Protein AF-A0A920BMS0-F1 (afdb_monomer_lite)

pLDDT: mean 87.19, std 15.34, range [39.75, 98.5]

Foldseek 3Di:
DVLVVVCVVVQFKFDAPAPAAFDDPLLQVQLQVVCCVQPNPLFFDPDGQGDGDDDPDPRNVGYDIATGDSHHDALVNCPVPDDPVSSVVNNVRHVVSNNNRTDDWDKDKDKDKDWDWDDDDDTDIDIDMDIDMDTPDPPDDDCVVRD

Secondary structure (DSSP, 8-state):
-HHHHHHHHTTSBS-S-----PPPHHHHHHHHHHHHHHH-GGGS-SS----------GGGGSPPS-B-SSSPPPTTTTTTTS-HHHHHHHHHHHHHHHHTTSPPPEEEEEEEEEEEE--SSS--EEEEEEEEEEEE--SS--GGGT-

Structure (mmCIF, N/CA/C/O backbone):
data_AF-A0A920BMS0-F1
#
_entry.id   AF-A0A920BMS0-F1
#
loop_
_atom_site.group_PDB
_atom_site.id
_atom_site.type_symbol
_atom_site.label_atom_id
_atom_site.label_alt_id
_atom_site.label_comp_id
_atom_site.label_asym_id
_atom_site.label_entity_id
_atom_site.label_seq_id
_atom_site.pdbx_PDB_ins_code
_atom_site.Cartn_x
_atom_site.Cartn_y
_atom_site.Cartn_z
_atom_site.occupancy
_atom_site.B_iso_or_equiv
_atom_site.auth_seq_id
_atom_site.auth_comp_id
_atom_site.auth_asym_id
_atom_site.auth_atom_id
_atom_site.pdbx_PDB_model_num
ATOM 1 N N . MET A 1 1 ? 6.672 11.923 10.758 1.00 85.81 1 MET A N 1
ATOM 2 C CA . MET A 1 1 ? 5.993 11.119 11.803 1.00 85.81 1 MET A CA 1
ATOM 3 C C . MET A 1 1 ? 4.815 11.823 12.478 1.00 85.81 1 MET A C 1
ATOM 5 O O . MET A 1 1 ? 3.828 11.149 12.723 1.00 85.81 1 MET A O 1
ATOM 9 N N . ALA A 1 2 ? 4.844 13.141 12.736 1.00 94.31 2 ALA A N 1
ATOM 10 C CA . ALA A 1 2 ? 3.716 13.846 13.377 1.00 94.31 2 ALA A CA 1
ATOM 11 C C . ALA A 1 2 ? 2.363 13.686 12.645 1.00 94.31 2 ALA A C 1
ATOM 13 O O . ALA A 1 2 ? 1.336 13.501 13.288 1.00 94.31 2 ALA A O 1
ATOM 14 N N . ILE A 1 3 ? 2.368 13.677 11.307 1.00 97.06 3 ILE A N 1
ATOM 15 C CA . ILE A 1 3 ? 1.152 13.486 10.497 1.00 97.06 3 ILE A CA 1
ATOM 16 C C . ILE A 1 3 ? 0.533 12.102 10.743 1.00 97.06 3 ILE A C 1
ATOM 18 O O . ILE A 1 3 ? -0.643 12.008 11.077 1.00 97.06 3 ILE A O 1
ATOM 22 N N . ALA A 1 4 ? 1.334 11.036 10.648 1.00 96.12 4 ALA A N 1
ATOM 23 C CA . ALA A 1 4 ? 0.881 9.665 10.897 1.00 96.12 4 ALA A CA 1
ATOM 24 C C . ALA A 1 4 ? 0.419 9.458 12.350 1.00 96.12 4 ALA A C 1
ATOM 26 O O . ALA A 1 4 ? -0.566 8.767 12.588 1.00 96.12 4 ALA A O 1
ATOM 27 N N . GLN A 1 5 ? 1.076 10.109 13.317 1.00 96.88 5 GLN A N 1
ATOM 28 C CA . GLN A 1 5 ? 0.614 10.136 14.706 1.00 96.88 5 GLN A CA 1
ATOM 29 C C . GLN A 1 5 ? -0.799 10.728 14.809 1.00 96.88 5 GLN A C 1
ATOM 31 O O . GLN A 1 5 ? -1.654 10.125 15.451 1.00 96.88 5 GLN A O 1
ATOM 36 N N . GLY A 1 6 ? -1.053 11.867 14.155 1.00 97.44 6 GLY A N 1
ATOM 37 C CA . GLY A 1 6 ? -2.378 12.486 14.121 1.00 97.44 6 GLY A CA 1
ATOM 38 C C . GLY A 1 6 ? -3.419 11.617 13.412 1.00 97.44 6 GLY A C 1
ATOM 39 O O . GLY A 1 6 ? -4.537 11.496 13.900 1.00 97.44 6 GLY A O 1
ATOM 40 N N . LEU A 1 7 ? -3.059 10.965 12.303 1.00 98.12 7 LEU A N 1
ATOM 41 C CA . LEU A 1 7 ? -3.962 10.041 11.610 1.00 98.12 7 LEU A CA 1
ATOM 42 C C . LEU A 1 7 ? -4.342 8.840 12.490 1.00 98.12 7 LEU A C 1
ATOM 44 O O . LEU A 1 7 ? -5.508 8.463 12.542 1.00 98.12 7 LEU A O 1
ATOM 48 N N . TYR A 1 8 ? -3.374 8.274 13.213 1.00 97.31 8 TYR A N 1
ATOM 49 C CA . TYR A 1 8 ? -3.602 7.166 14.141 1.00 97.31 8 TYR A CA 1
ATOM 50 C C . TYR A 1 8 ? -4.482 7.576 15.330 1.00 97.31 8 TYR A C 1
ATOM 52 O O . TYR A 1 8 ? -5.453 6.897 15.644 1.00 97.31 8 TYR A O 1
ATOM 60 N N . GLN A 1 9 ? -4.180 8.707 15.977 1.00 97.19 9 GLN A N 1
ATOM 61 C CA . GLN A 1 9 ? -4.930 9.180 17.149 1.00 97.19 9 GLN A CA 1
ATOM 62 C C . GLN A 1 9 ? -6.395 9.498 16.844 1.00 97.19 9 GLN A C 1
ATOM 64 O O . GLN A 1 9 ? -7.238 9.353 17.723 1.00 97.19 9 GLN A O 1
ATOM 69 N N . ASN A 1 10 ? -6.690 9.909 15.611 1.00 97.19 10 ASN A N 1
ATOM 70 C CA . ASN A 1 10 ? -8.052 10.164 15.149 1.00 97.19 10 ASN A CA 1
ATOM 71 C C . ASN A 1 10 ? -8.709 8.930 14.502 1.00 97.19 10 ASN A C 1
ATOM 73 O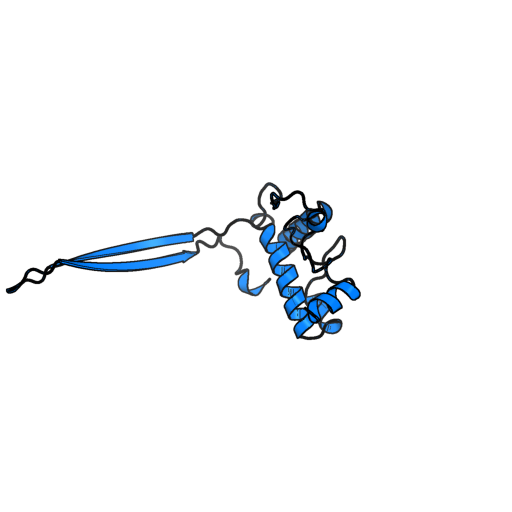 O . ASN A 1 10 ? -9.809 9.035 13.972 1.00 97.19 10 ASN A O 1
ATOM 77 N N . GLY A 1 11 ? -8.054 7.763 14.538 1.00 97.06 11 GLY A N 1
ATOM 78 C CA . GLY A 1 11 ? -8.640 6.502 14.088 1.00 97.06 11 GLY A CA 1
ATOM 79 C C . GLY A 1 11 ? -8.728 6.333 12.572 1.00 97.06 11 GLY A C 1
ATOM 80 O O . GLY A 1 11 ? -9.549 5.552 12.109 1.00 97.06 11 GLY A O 1
ATOM 81 N N . TYR A 1 12 ? -7.904 7.033 11.786 1.00 98.25 12 TYR A N 1
ATOM 82 C CA . TYR A 1 12 ? -7.898 6.886 10.325 1.00 98.25 12 TYR A CA 1
ATOM 83 C C . TYR A 1 12 ? -6.995 5.755 9.841 1.00 98.25 12 TYR A C 1
ATOM 85 O O . TYR A 1 12 ? -7.296 5.118 8.835 1.00 98.25 12 TYR A O 1
ATOM 93 N N . ILE 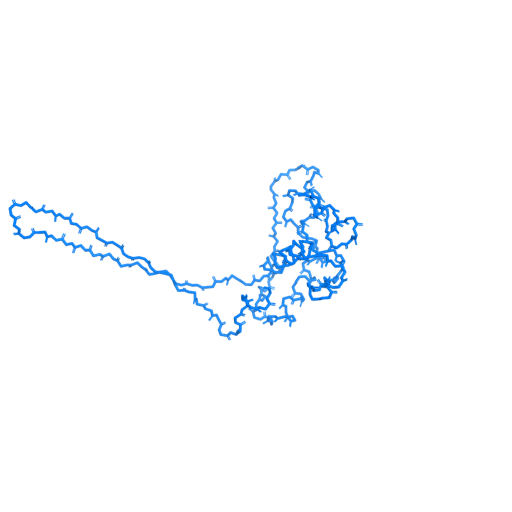A 1 13 ? -5.894 5.487 10.544 1.00 98.31 13 ILE A N 1
ATOM 94 C CA . ILE A 1 13 ? -4.935 4.432 10.195 1.00 98.31 13 ILE A CA 1
ATOM 95 C C . ILE A 1 13 ? -4.594 3.578 11.416 1.00 98.31 13 ILE A C 1
ATOM 97 O O . ILE A 1 13 ? -4.788 4.004 12.555 1.00 98.31 13 ILE A O 1
ATOM 101 N N . THR A 1 14 ? -4.051 2.388 11.178 1.00 96.75 14 THR A N 1
ATOM 102 C CA . THR A 1 14 ? -3.463 1.530 12.217 1.00 96.75 14 THR A CA 1
ATOM 103 C C . THR A 1 14 ? -2.182 2.138 12.810 1.00 96.75 14 THR A C 1
ATOM 105 O O . THR A 1 14 ? -1.698 3.197 12.395 1.00 96.75 14 THR A O 1
ATOM 108 N N . TYR A 1 15 ? -1.633 1.497 13.845 1.00 94.69 15 TYR A N 1
ATOM 109 C CA . TYR A 1 15 ? -0.451 1.996 14.543 1.00 94.69 15 TYR A CA 1
ATOM 110 C C . TYR A 1 15 ? 0.757 2.118 13.599 1.00 94.69 15 TYR A C 1
ATOM 112 O O . TYR A 1 15 ? 1.219 1.150 13.010 1.00 94.69 15 TYR A O 1
ATOM 120 N N . HIS A 1 16 ? 1.289 3.334 13.466 1.00 93.88 16 HIS A N 1
ATOM 121 C CA . HIS A 1 16 ? 2.289 3.679 12.449 1.00 93.88 16 HIS A CA 1
ATOM 122 C C . HIS A 1 16 ? 3.739 3.294 12.804 1.00 93.88 16 HIS A C 1
ATOM 124 O O . HIS A 1 16 ? 4.649 3.584 12.030 1.00 93.88 16 HIS A O 1
ATOM 130 N N . ARG A 1 17 ? 3.988 2.704 13.982 1.00 91.69 17 ARG A N 1
ATOM 131 C CA . ARG A 1 17 ? 5.320 2.222 14.392 1.00 91.69 17 ARG A CA 1
ATOM 132 C C . ARG A 1 17 ? 5.310 0.700 14.428 1.00 91.69 17 ARG A C 1
ATOM 134 O O . ARG A 1 17 ? 5.224 0.099 15.492 1.00 91.69 17 ARG A O 1
ATOM 141 N N . THR A 1 18 ? 5.346 0.121 13.239 1.00 88.38 18 THR A N 1
ATOM 142 C CA . THR A 1 18 ? 5.302 -1.318 12.988 1.00 88.38 18 THR A CA 1
ATOM 143 C C . THR A 1 18 ? 6.353 -1.658 11.936 1.00 88.38 18 THR A C 1
ATOM 145 O O . THR A 1 18 ? 6.602 -0.865 11.024 1.00 88.38 18 THR A O 1
ATOM 148 N N . ASP A 1 19 ? 6.991 -2.807 12.090 1.00 87.69 19 ASP A N 1
ATOM 149 C CA . ASP A 1 19 ? 7.889 -3.445 11.126 1.00 87.69 19 ASP A CA 1
ATOM 150 C C . ASP A 1 19 ? 7.194 -4.569 10.338 1.00 87.69 19 ASP A C 1
ATOM 152 O O . ASP A 1 19 ? 7.732 -5.054 9.341 1.00 87.69 19 ASP A O 1
ATOM 156 N N . SER A 1 20 ? 5.974 -4.933 10.735 1.00 88.56 20 SER A N 1
ATOM 157 C CA . SER A 1 20 ? 5.191 -5.983 10.099 1.00 88.56 20 SER A CA 1
ATOM 158 C C . SER A 1 20 ? 4.543 -5.509 8.792 1.00 88.56 20 SER A C 1
ATOM 160 O O . SER A 1 20 ? 3.853 -4.484 8.767 1.00 88.56 20 SER A O 1
ATOM 162 N N . PRO A 1 21 ? 4.697 -6.266 7.692 1.00 90.56 21 PRO A N 1
ATOM 163 C CA . PRO A 1 21 ? 3.949 -6.059 6.457 1.00 90.56 21 PRO A CA 1
ATOM 164 C C . PRO A 1 21 ? 2.606 -6.810 6.448 1.00 90.56 21 PRO A C 1
ATOM 166 O O . PRO A 1 21 ? 1.888 -6.750 5.450 1.00 90.56 21 PRO A O 1
ATOM 169 N N . GLY A 1 22 ? 2.281 -7.546 7.516 1.00 91.81 22 GLY A N 1
ATOM 170 C CA . GLY A 1 22 ? 1.110 -8.413 7.578 1.00 91.81 22 GLY A CA 1
ATOM 171 C C . GLY A 1 22 ? -0.196 -7.633 7.692 1.00 91.81 22 GLY A C 1
ATOM 172 O O . GLY A 1 22 ? -0.301 -6.688 8.470 1.00 91.81 22 GLY A O 1
ATOM 173 N N . LEU A 1 23 ? -1.210 -8.055 6.940 1.00 93.75 23 LEU A N 1
ATOM 174 C CA . LEU A 1 23 ? -2.589 -7.590 7.083 1.00 93.75 23 LEU A CA 1
ATOM 175 C C . LEU A 1 23 ? -3.415 -8.656 7.801 1.00 93.75 23 LEU A C 1
ATOM 177 O O . LEU A 1 23 ? -3.223 -9.850 7.575 1.00 93.75 23 LEU A O 1
ATOM 181 N N . SER A 1 24 ? -4.350 -8.220 8.640 1.00 92.81 24 SER A N 1
ATOM 182 C CA . SER A 1 24 ? -5.382 -9.091 9.204 1.00 92.81 24 SER A CA 1
ATOM 183 C C . SER A 1 24 ? -6.331 -9.593 8.112 1.00 92.81 24 SER A C 1
ATOM 185 O O . SER A 1 24 ? -6.509 -8.934 7.086 1.00 92.81 24 SER A O 1
ATOM 187 N N . ASP A 1 25 ? -7.013 -10.714 8.350 1.00 93.31 25 ASP A N 1
ATOM 188 C CA . ASP A 1 25 ? -8.011 -11.249 7.409 1.00 93.31 25 ASP A CA 1
ATOM 189 C C . ASP A 1 25 ? -9.111 -10.227 7.091 1.00 93.31 25 ASP A C 1
ATOM 191 O O . ASP A 1 25 ? -9.545 -10.084 5.948 1.00 93.31 25 ASP A O 1
ATOM 195 N N . GLN A 1 26 ? -9.519 -9.451 8.097 1.00 94.31 26 GLN A N 1
ATOM 196 C CA . GLN A 1 26 ? -10.468 -8.354 7.938 1.00 94.31 26 GLN A CA 1
ATOM 197 C C . GLN A 1 26 ? -9.951 -7.300 6.951 1.00 94.31 26 GLN A C 1
ATOM 199 O O . GLN A 1 26 ? -10.676 -6.886 6.049 1.00 94.31 26 GLN A O 1
ATOM 204 N N . ALA A 1 27 ? -8.693 -6.885 7.096 1.00 95.69 27 ALA A N 1
ATOM 205 C CA . ALA A 1 27 ? -8.082 -5.901 6.216 1.00 95.69 27 ALA A CA 1
ATOM 206 C C . ALA A 1 27 ? -7.847 -6.425 4.799 1.00 95.69 27 ALA A C 1
ATOM 208 O O . ALA A 1 27 ? -8.022 -5.675 3.840 1.00 95.69 27 ALA A O 1
ATOM 209 N N . LEU A 1 28 ? -7.481 -7.704 4.659 1.00 96.19 28 LEU A N 1
ATOM 210 C CA . LEU A 1 28 ? -7.364 -8.367 3.361 1.00 96.19 28 LEU A CA 1
ATOM 211 C C . LEU A 1 28 ? -8.703 -8.338 2.621 1.00 96.19 28 LEU A C 1
ATOM 213 O O . LEU A 1 28 ? -8.751 -7.958 1.452 1.00 96.19 28 LEU A O 1
ATOM 217 N N . ASN A 1 29 ? -9.792 -8.680 3.308 1.00 96.12 29 ASN A N 1
ATOM 218 C CA . ASN A 1 29 ? -11.130 -8.663 2.724 1.00 96.12 29 ASN A CA 1
ATOM 219 C C . ASN A 1 29 ? -11.583 -7.244 2.362 1.00 96.12 29 ASN A C 1
ATOM 221 O O . ASN A 1 29 ? -12.105 -7.043 1.268 1.00 96.12 29 ASN A O 1
ATOM 225 N N . ALA A 1 30 ? -11.338 -6.261 3.235 1.00 96.88 30 ALA A N 1
ATOM 226 C CA . ALA A 1 30 ? -11.665 -4.860 2.973 1.00 96.88 30 ALA A CA 1
ATOM 227 C C . ALA A 1 30 ? -10.919 -4.322 1.741 1.00 96.88 30 ALA A C 1
ATOM 229 O O . ALA A 1 30 ? -11.543 -3.801 0.820 1.00 96.88 30 ALA A O 1
ATOM 230 N N . ALA A 1 31 ? -9.601 -4.541 1.675 1.00 96.75 31 ALA A N 1
ATOM 231 C CA . ALA A 1 31 ? -8.776 -4.125 0.544 1.00 96.75 31 ALA A CA 1
ATOM 232 C C . ALA A 1 31 ? -9.236 -4.773 -0.768 1.00 96.75 31 ALA A C 1
ATOM 234 O O . ALA A 1 31 ? -9.365 -4.090 -1.780 1.00 96.75 31 ALA A O 1
ATOM 235 N N . ARG A 1 32 ? -9.504 -6.086 -0.757 1.00 96.56 32 ARG A N 1
ATOM 236 C CA . ARG A 1 32 ? -9.946 -6.807 -1.958 1.00 96.56 32 ARG A CA 1
ATOM 237 C C . ARG A 1 32 ? -11.308 -6.328 -2.443 1.00 96.56 32 ARG A C 1
ATOM 239 O O . ARG A 1 32 ? -11.460 -6.095 -3.636 1.00 96.56 32 ARG A O 1
ATOM 246 N N . LYS A 1 33 ? -12.263 -6.145 -1.529 1.00 95.88 33 LYS A N 1
ATOM 247 C CA . LYS A 1 33 ? -13.592 -5.618 -1.854 1.00 95.88 33 LYS A CA 1
ATOM 248 C C . LYS A 1 33 ? -13.489 -4.249 -2.528 1.00 95.88 33 LYS A C 1
ATOM 250 O O . LYS A 1 33 ? -14.116 -4.020 -3.553 1.00 95.88 33 LYS A O 1
ATOM 255 N N . GLU A 1 34 ? -12.659 -3.364 -1.994 1.00 95.38 34 GLU A N 1
ATOM 256 C CA . GLU A 1 34 ? -12.516 -2.015 -2.540 1.00 95.38 34 GLU A CA 1
ATOM 257 C C . GLU A 1 34 ? -11.791 -1.999 -3.894 1.00 95.38 34 GLU A C 1
ATOM 259 O O . GLU A 1 34 ? -12.171 -1.250 -4.794 1.00 95.38 34 GLU A O 1
ATOM 264 N N . VAL A 1 35 ? -10.804 -2.882 -4.096 1.00 94.31 35 VAL A N 1
ATOM 265 C CA . VAL A 1 35 ? -10.206 -3.111 -5.423 1.00 94.31 35 VAL A CA 1
ATOM 266 C C . VAL A 1 35 ? -11.261 -3.603 -6.416 1.00 94.31 35 VAL A C 1
ATOM 268 O O . VAL A 1 35 ? -11.322 -3.082 -7.528 1.00 94.31 35 VAL A O 1
ATOM 271 N N . GLU A 1 36 ? -12.105 -4.562 -6.033 1.00 94.19 36 GLU A N 1
ATOM 272 C CA . GLU A 1 36 ? -13.177 -5.075 -6.893 1.00 94.19 36 GLU A CA 1
ATOM 273 C C . GLU A 1 36 ? -14.168 -3.972 -7.286 1.00 94.19 36 GLU A C 1
ATOM 275 O O . GLU A 1 36 ? -14.508 -3.841 -8.460 1.00 94.19 36 GLU A O 1
ATOM 280 N N . GLU A 1 37 ? -14.582 -3.138 -6.330 1.00 92.06 37 GLU A N 1
ATOM 281 C CA . GLU A 1 37 ? -15.527 -2.039 -6.556 1.00 92.06 37 GLU A CA 1
ATOM 282 C C . GLU A 1 37 ? -14.948 -0.932 -7.456 1.00 92.06 37 GLU A C 1
ATOM 284 O O . GLU A 1 37 ? -15.651 -0.396 -8.318 1.00 92.06 37 GLU A O 1
ATOM 289 N N . LEU A 1 38 ? -13.666 -0.589 -7.291 1.00 89.81 38 LEU A N 1
ATOM 290 C CA . LEU A 1 38 ? -13.024 0.509 -8.026 1.00 89.81 38 LEU A CA 1
ATOM 291 C C . LEU A 1 38 ? -12.456 0.092 -9.387 1.00 89.81 38 LEU A C 1
ATOM 293 O O . LEU A 1 38 ? -12.487 0.875 -10.347 1.00 89.81 38 LEU A O 1
ATOM 297 N N . CYS A 1 39 ? -11.900 -1.118 -9.454 1.00 86.44 39 CYS A N 1
ATOM 298 C CA . CYS A 1 39 ? -11.088 -1.601 -10.570 1.00 86.44 39 CYS A CA 1
ATOM 299 C C . CYS A 1 39 ? -11.773 -2.745 -11.326 1.00 86.44 39 CYS A C 1
ATOM 301 O O . CYS A 1 39 ? -11.603 -2.853 -12.538 1.00 86.44 39 CYS A O 1
ATOM 303 N N . GLY A 1 40 ? -12.579 -3.557 -10.640 1.00 89.94 40 GLY A N 1
ATOM 304 C CA . GLY A 1 40 ? -13.179 -4.782 -11.168 1.00 89.94 40 GLY A CA 1
ATOM 305 C C . GLY A 1 40 ? -12.431 -6.045 -10.735 1.00 89.94 40 GLY A C 1
ATOM 306 O O . GLY A 1 40 ? -11.263 -5.999 -10.344 1.00 89.94 40 GLY A O 1
ATOM 307 N N . ALA A 1 41 ? -13.112 -7.189 -10.826 1.00 90.44 41 ALA A N 1
ATOM 308 C CA . ALA A 1 41 ? -12.599 -8.483 -10.369 1.00 90.44 41 ALA A CA 1
ATOM 309 C C . ALA A 1 41 ? -11.329 -8.950 -11.110 1.00 90.44 41 ALA A C 1
ATOM 311 O O . ALA A 1 41 ? -10.512 -9.646 -10.516 1.00 90.44 41 ALA A O 1
ATOM 312 N N . ASP A 1 42 ? -11.112 -8.515 -12.356 1.00 88.69 42 ASP A N 1
ATOM 313 C CA . ASP A 1 42 ? -9.916 -8.859 -13.148 1.00 88.69 42 ASP A CA 1
ATOM 314 C C . ASP A 1 42 ? -8.611 -8.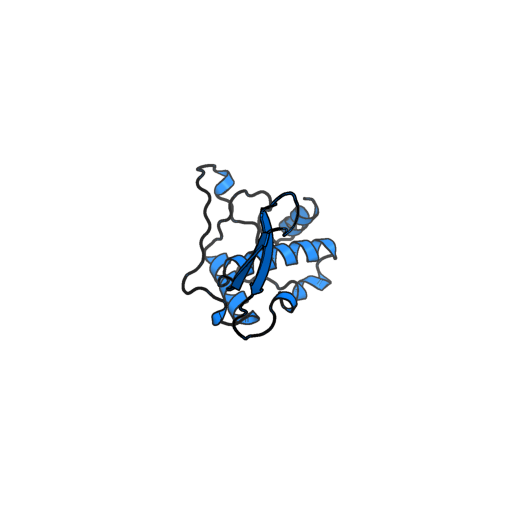302 -12.543 1.00 88.69 42 ASP A C 1
ATOM 316 O O . ASP A 1 42 ? -7.515 -8.784 -12.835 1.00 88.69 42 ASP A O 1
ATOM 320 N N . TYR A 1 43 ? -8.718 -7.303 -11.660 1.00 88.75 43 TYR A N 1
ATOM 321 C CA . TYR A 1 43 ? -7.581 -6.733 -10.936 1.00 88.75 43 TYR A CA 1
ATOM 322 C C . TYR A 1 43 ? -7.285 -7.441 -9.618 1.00 88.75 43 TYR A C 1
ATOM 324 O O . TYR A 1 43 ? -6.371 -7.028 -8.904 1.00 88.75 43 TYR A O 1
ATOM 332 N N . LEU A 1 44 ? -8.019 -8.504 -9.286 1.00 92.75 44 LEU A N 1
ATOM 333 C CA . LEU A 1 44 ? -7.773 -9.312 -8.103 1.00 92.75 44 LEU A CA 1
ATOM 334 C C . LEU A 1 44 ? -7.078 -10.629 -8.462 1.00 92.75 44 LEU A C 1
ATOM 336 O O . LEU A 1 44 ? -7.521 -11.347 -9.353 1.00 92.75 44 LEU A O 1
ATOM 340 N N . PRO A 1 45 ? -6.020 -11.014 -7.731 1.00 92.50 45 PRO A N 1
ATOM 341 C CA . PRO A 1 45 ? -5.509 -12.368 -7.797 1.00 92.50 45 PRO A CA 1
ATOM 342 C C . PRO A 1 45 ? -6.532 -13.338 -7.189 1.00 92.50 45 PRO A C 1
ATOM 344 O O . PRO A 1 45 ? -7.227 -12.997 -6.220 1.00 92.50 45 PRO A O 1
ATOM 347 N N . ASP A 1 46 ? -6.552 -14.572 -7.700 1.00 91.69 46 ASP A N 1
ATOM 348 C CA . ASP A 1 46 ? -7.459 -15.645 -7.259 1.00 91.69 46 ASP A CA 1
ATOM 349 C C . ASP A 1 46 ? -7.436 -15.867 -5.741 1.00 91.69 46 ASP A C 1
ATOM 351 O O . ASP A 1 46 ? -8.455 -16.170 -5.123 1.00 91.69 46 ASP A O 1
ATOM 355 N N . LYS A 1 47 ? -6.259 -15.714 -5.124 1.00 93.94 47 LYS A N 1
ATOM 356 C CA . LYS A 1 47 ? -6.052 -15.851 -3.679 1.00 93.94 47 LYS A CA 1
ATOM 357 C C . LYS A 1 47 ? -5.530 -14.541 -3.082 1.00 93.94 47 LYS A C 1
ATOM 359 O O . LYS A 1 47 ? -4.754 -13.855 -3.753 1.00 93.94 47 LYS A O 1
ATOM 364 N N . PRO A 1 48 ? -5.900 -14.201 -1.831 1.00 94.94 48 PRO A N 1
ATOM 365 C CA . PRO A 1 48 ? -5.318 -13.066 -1.120 1.00 94.94 48 PRO A CA 1
ATOM 366 C C . PRO A 1 48 ? -3.789 -13.142 -1.077 1.00 94.94 48 PRO A C 1
ATOM 368 O O . PRO A 1 48 ? -3.217 -14.222 -0.907 1.00 94.94 48 PRO A O 1
ATOM 371 N N . ARG A 1 49 ? -3.127 -11.991 -1.220 1.00 93.44 49 ARG A N 1
ATOM 372 C CA . ARG A 1 49 ? -1.669 -11.895 -1.107 1.00 93.44 49 ARG A CA 1
ATOM 373 C C . ARG A 1 49 ? -1.303 -11.675 0.354 1.00 93.44 49 ARG A C 1
ATOM 375 O O . ARG A 1 49 ? -1.682 -10.664 0.942 1.00 93.44 49 ARG A O 1
ATOM 382 N N . THR A 1 50 ? -0.542 -12.601 0.925 1.00 91.81 50 THR A N 1
ATOM 383 C CA . THR A 1 50 ? -0.048 -12.503 2.303 1.00 91.81 50 THR A CA 1
ATOM 384 C C . THR A 1 50 ? 1.436 -12.159 2.299 1.00 91.81 50 THR A C 1
ATOM 386 O O . THR A 1 50 ? 2.234 -12.811 1.627 1.00 91.81 50 THR A O 1
ATOM 389 N N . TYR A 1 51 ? 1.805 -11.152 3.085 1.00 91.19 51 TYR A N 1
ATOM 390 C CA . TYR A 1 51 ? 3.184 -10.723 3.280 1.00 91.19 51 TYR A CA 1
ATOM 391 C C . TYR A 1 51 ? 3.560 -10.935 4.743 1.00 91.19 51 TYR A C 1
ATOM 393 O O . TYR A 1 51 ? 2.838 -10.497 5.633 1.00 91.19 51 TYR A O 1
ATOM 401 N N . VAL A 1 52 ? 4.678 -11.616 4.989 1.00 82.69 52 VAL A N 1
ATOM 402 C CA . VAL A 1 52 ? 5.179 -11.906 6.339 1.00 82.69 52 VAL A CA 1
ATOM 403 C C . VAL A 1 52 ? 6.674 -11.624 6.419 1.00 82.69 52 VAL A C 1
ATOM 405 O O . VAL A 1 52 ? 7.424 -11.893 5.476 1.00 82.69 52 VAL A O 1
ATOM 408 N N . THR A 1 53 ? 7.105 -11.079 7.549 1.00 75.12 53 THR A N 1
ATOM 409 C CA . THR A 1 53 ? 8.510 -11.006 7.958 1.00 75.12 53 THR A CA 1
ATOM 410 C C . THR A 1 53 ? 8.910 -12.292 8.679 1.00 75.12 53 THR A C 1
ATOM 412 O O . THR A 1 53 ? 8.068 -13.066 9.127 1.00 75.12 53 THR A O 1
ATOM 415 N N . LYS A 1 54 ? 10.214 -12.589 8.698 1.00 65.06 54 LYS A N 1
ATOM 416 C CA . LYS A 1 54 ? 10.759 -13.838 9.256 1.00 65.06 54 LYS A CA 1
ATOM 417 C C . LYS A 1 54 ? 11.134 -13.746 10.744 1.00 65.06 54 LYS A C 1
ATOM 419 O O . LYS A 1 54 ? 11.675 -14.727 11.245 1.00 65.06 54 LYS A O 1
ATOM 424 N N . SER A 1 55 ? 10.970 -12.607 11.424 1.00 59.88 55 SER A N 1
ATOM 425 C CA . SER A 1 55 ? 11.531 -12.437 12.772 1.00 59.88 55 SER A CA 1
ATOM 426 C C . SER A 1 55 ? 10.502 -12.701 13.875 1.00 59.88 55 SER A C 1
ATOM 428 O O . SER A 1 55 ? 9.309 -12.490 13.724 1.00 59.88 55 SER A O 1
ATOM 430 N N . GLU A 1 56 ? 10.974 -13.216 15.008 1.00 55.75 56 GLU A N 1
ATOM 431 C CA . GLU A 1 56 ? 10.141 -13.610 16.153 1.00 55.75 56 GLU A CA 1
ATOM 432 C C . GLU A 1 56 ? 9.969 -12.470 17.180 1.00 55.75 56 GLU A C 1
ATOM 434 O O . GLU A 1 56 ? 9.675 -12.708 18.353 1.00 55.75 56 GLU A O 1
ATOM 439 N N . SER A 1 57 ? 10.205 -11.214 16.783 1.00 59.16 57 SER A N 1
ATOM 440 C CA . SER A 1 57 ? 10.070 -10.067 17.687 1.00 59.16 57 SER A CA 1
ATOM 441 C C . SER A 1 57 ? 8.602 -9.805 18.031 1.00 59.16 57 SER A C 1
ATOM 443 O O . SER A 1 57 ? 7.752 -9.719 17.152 1.00 59.16 57 SER A O 1
ATOM 445 N N . ALA A 1 58 ? 8.297 -9.572 19.312 1.00 54.12 58 ALA A N 1
ATOM 446 C CA . ALA A 1 58 ? 6.953 -9.197 19.767 1.00 54.12 58 ALA A CA 1
ATOM 447 C C . ALA A 1 58 ? 6.435 -7.872 19.159 1.00 54.12 58 ALA A C 1
ATOM 449 O O . ALA A 1 58 ? 5.238 -7.604 19.227 1.00 54.12 58 ALA A O 1
ATOM 450 N N . GLN A 1 59 ? 7.312 -7.052 18.562 1.00 55.69 59 GLN A N 1
ATOM 451 C CA . GLN A 1 59 ? 6.914 -5.860 17.800 1.00 55.69 59 GLN A CA 1
ATOM 452 C C . GLN A 1 59 ? 6.287 -6.213 16.436 1.00 55.69 59 GLN A C 1
ATOM 454 O O . GLN A 1 59 ? 5.431 -5.464 15.969 1.00 55.69 59 GLN A O 1
ATOM 459 N N . GLU A 1 60 ? 6.588 -7.394 15.876 1.00 58.44 60 GLU A N 1
ATOM 460 C CA . GLU A 1 60 ? 5.986 -7.898 14.629 1.00 58.44 60 GLU A CA 1
ATOM 461 C C . GLU A 1 60 ? 4.544 -8.399 14.809 1.00 58.44 60 GLU A C 1
ATOM 463 O O . GLU A 1 60 ? 3.846 -8.655 13.830 1.00 58.44 60 GLU A O 1
ATOM 468 N N . ALA A 1 61 ? 4.051 -8.507 16.050 1.00 58.88 61 ALA A N 1
ATOM 469 C CA . ALA A 1 61 ? 2.654 -8.857 16.325 1.00 58.88 61 ALA A CA 1
ATOM 470 C C . ALA A 1 61 ? 1.667 -7.729 15.960 1.00 58.88 61 ALA A C 1
ATOM 472 O O . ALA A 1 61 ? 0.454 -7.876 16.129 1.00 58.88 61 ALA A O 1
ATOM 473 N N . HIS A 1 62 ? 2.172 -6.586 15.495 1.00 72.62 62 HIS A N 1
ATOM 474 C CA . HIS A 1 62 ? 1.358 -5.498 14.985 1.00 72.62 62 HIS A CA 1
ATOM 475 C C . HIS A 1 62 ? 1.019 -5.706 13.509 1.00 72.62 62 HIS A C 1
ATOM 477 O O . HIS A 1 62 ? 1.750 -6.328 12.748 1.00 72.62 62 HIS A O 1
ATOM 483 N N . GLU A 1 63 ? -0.129 -5.187 13.098 1.00 87.69 63 GLU A N 1
ATOM 484 C CA . GLU A 1 63 ? -0.529 -5.169 11.697 1.00 87.69 63 GLU A CA 1
ATOM 485 C C . GLU A 1 63 ? 0.240 -4.082 10.929 1.00 87.69 63 GLU A C 1
ATOM 487 O O . GLU A 1 63 ? 0.728 -3.117 11.525 1.00 87.69 63 GLU A O 1
ATOM 492 N N . ALA A 1 64 ? 0.325 -4.213 9.607 1.00 95.00 64 ALA A N 1
ATOM 493 C CA . ALA A 1 64 ? 0.844 -3.183 8.721 1.00 95.00 64 ALA A CA 1
ATOM 494 C C . ALA A 1 64 ? 0.104 -1.846 8.880 1.00 95.00 64 ALA A C 1
ATOM 496 O O . ALA A 1 64 ? -1.052 -1.777 9.313 1.00 95.00 64 ALA A O 1
ATOM 497 N N . ILE A 1 65 ? 0.769 -0.763 8.464 1.00 96.75 65 ILE A N 1
ATOM 498 C CA . ILE A 1 65 ? 0.153 0.564 8.370 1.00 96.75 65 ILE A CA 1
ATOM 499 C C . ILE A 1 65 ? -0.849 0.557 7.214 1.00 96.75 65 ILE A C 1
ATOM 501 O O . ILE A 1 65 ? -0.458 0.476 6.050 1.00 96.75 65 ILE A O 1
ATOM 505 N N . ARG A 1 66 ? -2.133 0.670 7.543 1.00 97.69 66 ARG A N 1
ATOM 506 C CA . ARG A 1 66 ? -3.263 0.638 6.607 1.00 97.69 66 ARG A CA 1
ATOM 507 C C . ARG A 1 66 ? -4.410 1.520 7.116 1.00 97.69 66 ARG A C 1
ATOM 509 O O . ARG A 1 66 ? -4.366 1.930 8.281 1.00 97.69 66 ARG A O 1
ATOM 516 N N . PRO A 1 67 ? -5.444 1.810 6.307 1.00 98.31 67 PRO A N 1
ATOM 517 C CA . PRO A 1 67 ? -6.648 2.453 6.816 1.00 98.31 67 PRO A CA 1
ATOM 518 C C . PRO A 1 67 ? -7.285 1.622 7.937 1.00 98.31 67 PRO A C 1
ATOM 520 O O . PRO A 1 67 ? -7.283 0.390 7.893 1.00 98.31 67 PRO A O 1
ATOM 523 N N . ALA A 1 68 ? -7.799 2.285 8.966 1.00 96.69 68 ALA A N 1
ATOM 524 C CA . ALA A 1 68 ? -8.465 1.629 10.085 1.00 96.69 68 ALA A CA 1
ATOM 525 C C . ALA A 1 68 ? -9.906 1.215 9.731 1.00 96.69 68 ALA A C 1
ATOM 527 O O . ALA A 1 68 ? -10.484 1.700 8.762 1.00 96.69 68 ALA A O 1
ATOM 528 N N . GLY A 1 69 ? -10.491 0.336 10.552 1.00 93.69 69 GLY A N 1
ATOM 529 C CA . GLY A 1 69 ? -11.869 -0.143 10.394 1.00 93.69 69 GLY A CA 1
ATOM 530 C C . GLY A 1 69 ? -12.014 -1.432 9.575 1.00 93.69 69 GLY A C 1
ATOM 531 O O . GLY A 1 69 ? -11.031 -2.013 9.109 1.00 93.69 69 GLY A O 1
ATOM 532 N N . GLU A 1 70 ? -13.259 -1.910 9.476 1.00 92.38 70 GLU A N 1
ATOM 533 C CA . GLU A 1 70 ? -13.703 -3.043 8.635 1.00 92.38 70 GLU A CA 1
ATOM 534 C C . GLU A 1 70 ? -13.962 -2.640 7.183 1.00 92.38 70 GLU A C 1
ATOM 536 O O . GLU A 1 70 ? -13.871 -3.461 6.280 1.00 92.38 70 GLU A O 1
ATOM 541 N N . THR A 1 71 ? -14.301 -1.375 6.961 1.00 94.31 71 THR A N 1
ATOM 542 C CA . THR A 1 71 ? -14.459 -0.764 5.642 1.00 94.31 71 THR A CA 1
ATOM 543 C C . THR A 1 71 ? -13.553 0.450 5.618 1.00 94.31 71 THR A C 1
ATOM 545 O O . THR A 1 71 ? -13.575 1.239 6.568 1.00 94.31 71 THR A O 1
ATOM 548 N N . PHE A 1 72 ? -12.722 0.580 4.587 1.00 96.25 72 PHE A N 1
ATOM 549 C CA . PHE A 1 72 ? -11.875 1.755 4.480 1.00 96.25 72 PHE A CA 1
ATOM 550 C C . PHE A 1 72 ? -12.694 2.909 3.928 1.00 96.25 72 PHE A C 1
ATOM 552 O O . PHE A 1 72 ? -13.601 2.729 3.120 1.00 96.25 72 PHE A O 1
ATOM 559 N N . ARG A 1 73 ? -12.387 4.103 4.419 1.00 97.00 73 ARG A N 1
ATOM 560 C CA . ARG A 1 73 ? -12.954 5.318 3.859 1.00 97.00 73 ARG A CA 1
ATOM 561 C C . ARG A 1 73 ? -12.089 5.734 2.680 1.00 97.00 73 ARG A C 1
ATOM 563 O O . ARG A 1 73 ? -10.864 5.690 2.751 1.00 97.00 73 ARG A O 1
ATOM 570 N N . THR A 1 74 ? -12.702 6.152 1.593 1.00 96.25 74 THR A N 1
ATOM 571 C CA . THR A 1 74 ? -11.950 6.653 0.448 1.00 96.25 74 THR A CA 1
ATOM 572 C C . THR A 1 74 ? -11.294 7.989 0.809 1.00 96.25 74 THR A C 1
ATOM 574 O O . THR A 1 74 ? -11.828 8.751 1.623 1.00 96.25 74 THR A O 1
ATOM 577 N N . PRO A 1 75 ? -10.165 8.356 0.179 1.00 96.38 75 PRO A N 1
ATOM 578 C CA . PRO A 1 75 ? -9.611 9.700 0.324 1.00 96.38 75 PRO A CA 1
ATOM 579 C C . PRO A 1 75 ? -10.627 10.803 -0.009 1.00 96.38 75 PRO A C 1
ATOM 581 O O . PRO A 1 75 ? -10.550 11.889 0.559 1.00 96.38 75 PRO A O 1
ATOM 584 N N . GLU A 1 76 ? -11.600 10.531 -0.889 1.00 95.81 76 GLU A N 1
ATOM 585 C CA . GLU A 1 76 ? -12.653 11.495 -1.225 1.00 95.81 76 GLU A CA 1
ATOM 586 C C . GLU A 1 76 ? -13.518 11.843 -0.006 1.00 95.81 76 GLU A C 1
ATOM 588 O O . GLU A 1 76 ? -13.732 13.008 0.327 1.00 95.81 76 GLU A O 1
ATOM 593 N N . GLU A 1 77 ? -13.964 10.813 0.714 1.00 96.56 77 GLU A N 1
ATOM 594 C CA . GLU A 1 77 ? -14.794 10.964 1.910 1.00 96.56 77 GLU A CA 1
ATOM 595 C C . GLU A 1 77 ? -14.075 11.770 3.000 1.00 96.56 77 GLU A C 1
ATOM 597 O O . GLU A 1 77 ? -14.721 12.409 3.828 1.00 96.56 77 GLU A O 1
ATOM 602 N N . LEU A 1 78 ? -12.735 11.795 2.978 1.00 97.12 78 LEU A N 1
ATOM 603 C CA . LEU A 1 78 ? -11.921 12.439 4.009 1.00 97.12 78 LEU A CA 1
ATOM 604 C C . LEU A 1 78 ? -11.517 13.868 3.667 1.00 97.12 78 LEU A C 1
ATOM 606 O O . LEU A 1 78 ? -10.927 14.537 4.520 1.00 97.12 78 LEU A O 1
ATOM 610 N N . ARG A 1 79 ? -11.812 14.360 2.455 1.00 95.88 79 ARG A N 1
ATOM 611 C CA . ARG A 1 79 ? -11.332 15.678 1.998 1.00 95.88 79 ARG A CA 1
ATOM 612 C C . ARG A 1 79 ? -11.757 16.831 2.902 1.00 95.88 79 ARG A C 1
ATOM 614 O O . ARG A 1 79 ? -11.038 17.821 2.984 1.00 95.88 79 ARG A O 1
ATOM 621 N N . ASN A 1 80 ? -12.894 16.698 3.583 1.00 96.75 80 ASN A N 1
ATOM 622 C CA . ASN A 1 80 ? -13.422 17.717 4.495 1.00 96.75 80 ASN A CA 1
ATOM 623 C C . ASN A 1 80 ? -12.997 17.513 5.960 1.00 96.75 80 ASN A C 1
ATOM 625 O O . ASN A 1 80 ? -13.200 18.404 6.781 1.00 96.75 80 ASN A O 1
ATOM 629 N N . GLU A 1 81 ? -12.423 16.357 6.298 1.00 97.12 81 GLU A N 1
ATOM 630 C CA . GLU A 1 81 ? -12.010 16.007 7.665 1.00 97.12 81 GLU A CA 1
ATOM 631 C C . GLU A 1 81 ? -10.498 16.150 7.877 1.00 97.12 81 GLU A C 1
ATOM 633 O O . GLU A 1 81 ? -10.039 16.414 8.989 1.00 97.12 81 GLU A O 1
ATOM 638 N N . LEU A 1 82 ? -9.715 15.965 6.812 1.00 97.50 82 LEU A N 1
ATOM 639 C CA . LEU A 1 82 ? -8.260 15.990 6.842 1.00 97.50 82 LEU A CA 1
ATOM 640 C C . LEU A 1 82 ? -7.713 17.248 6.182 1.00 97.50 82 LEU A C 1
ATOM 642 O O . LEU A 1 82 ? -8.188 17.695 5.140 1.00 97.50 82 LEU A O 1
ATOM 646 N N . ASN A 1 83 ? -6.631 17.785 6.744 1.00 96.94 83 ASN A N 1
ATOM 647 C CA . ASN A 1 83 ? -5.853 18.786 6.023 1.00 96.94 83 ASN A CA 1
ATOM 648 C C . ASN A 1 83 ? -5.096 18.150 4.841 1.00 96.94 83 ASN A C 1
ATOM 650 O O . ASN A 1 83 ? -4.958 16.930 4.751 1.00 96.94 83 ASN A O 1
ATOM 654 N N . LYS A 1 84 ? -4.558 18.988 3.949 1.00 97.31 84 LYS A N 1
ATOM 655 C CA . LYS A 1 84 ? -3.881 18.553 2.717 1.00 97.31 84 LYS A CA 1
ATOM 656 C C . LYS A 1 84 ? -2.781 17.506 2.949 1.00 97.31 84 LYS A C 1
ATOM 658 O O . LYS A 1 84 ? -2.706 16.534 2.204 1.00 97.31 84 LYS A O 1
ATOM 663 N N . ASP A 1 85 ? -1.949 17.686 3.971 1.00 97.75 85 ASP A N 1
ATOM 664 C CA . ASP A 1 85 ? -0.812 16.796 4.226 1.00 97.75 85 ASP A CA 1
ATOM 665 C C . ASP A 1 85 ? -1.260 15.472 4.858 1.00 97.75 85 ASP A C 1
ATOM 667 O O . ASP A 1 85 ? -0.759 14.404 4.507 1.00 97.75 85 ASP A O 1
ATOM 671 N N . GLN A 1 86 ? -2.238 15.524 5.768 1.00 98.12 86 GLN A N 1
ATOM 672 C CA . GLN A 1 86 ? -2.879 14.333 6.326 1.00 98.12 86 GLN A CA 1
ATOM 673 C C . GLN A 1 86 ? -3.573 13.517 5.244 1.00 98.12 86 GLN A C 1
ATOM 675 O O . GLN A 1 86 ? -3.411 12.299 5.211 1.00 98.12 86 GLN A O 1
ATOM 680 N N . LEU A 1 87 ? -4.301 14.190 4.354 1.00 98.38 87 LEU A N 1
ATOM 681 C CA . LEU A 1 87 ? -4.992 13.561 3.243 1.00 98.38 87 LEU A CA 1
ATOM 682 C C . LEU A 1 87 ? -4.000 12.885 2.295 1.00 98.38 87 LEU A C 1
ATOM 684 O O . LEU A 1 87 ? -4.196 11.725 1.964 1.00 98.38 87 LEU A O 1
ATOM 688 N N . ALA A 1 88 ? -2.904 13.555 1.929 1.00 97.94 88 ALA A N 1
ATOM 689 C CA . ALA A 1 88 ? -1.883 12.976 1.057 1.00 97.94 88 ALA A CA 1
ATOM 690 C C . ALA A 1 88 ? -1.217 11.731 1.672 1.00 97.94 88 ALA A C 1
ATOM 692 O O . ALA A 1 88 ? -0.975 10.741 0.981 1.00 97.94 88 ALA A O 1
ATOM 693 N N . VAL A 1 89 ? -0.932 11.751 2.981 1.00 98.19 89 VAL A N 1
ATOM 694 C CA . VAL A 1 89 ? -0.376 10.581 3.682 1.00 98.19 89 VAL A CA 1
ATOM 695 C C . VAL A 1 89 ? -1.408 9.458 3.789 1.00 98.19 89 VAL A C 1
ATOM 697 O O . VAL A 1 89 ? -1.059 8.299 3.570 1.00 98.19 89 VAL A O 1
ATOM 700 N N . TYR A 1 90 ? -2.665 9.782 4.095 1.00 98.50 90 TYR A N 1
ATOM 701 C CA . TYR A 1 90 ? -3.753 8.808 4.130 1.00 98.50 90 TYR A CA 1
ATOM 702 C C . TYR A 1 90 ? -3.958 8.145 2.767 1.00 98.50 90 TYR A C 1
ATOM 704 O O . TYR A 1 90 ? -3.967 6.923 2.672 1.00 98.50 90 TYR A O 1
ATOM 712 N N . GLU A 1 91 ? -4.050 8.951 1.712 1.00 97.88 91 GLU A N 1
ATOM 713 C CA . GLU A 1 91 ? -4.205 8.511 0.330 1.00 97.88 91 GLU A CA 1
ATOM 714 C C . GLU A 1 91 ? -3.053 7.588 -0.088 1.00 97.88 91 GLU A C 1
ATOM 716 O O . GLU A 1 91 ? -3.294 6.532 -0.666 1.00 97.88 91 GLU A O 1
ATOM 721 N N . LEU A 1 92 ? -1.808 7.913 0.270 1.00 98.00 92 LEU A N 1
ATOM 722 C CA . LEU A 1 92 ? -0.663 7.039 0.009 1.00 98.00 92 LEU A CA 1
ATOM 723 C C . LEU A 1 92 ? -0.787 5.680 0.718 1.00 98.00 92 LEU A C 1
ATOM 725 O O . LEU A 1 92 ? -0.521 4.642 0.110 1.00 98.00 92 LEU A O 1
ATOM 729 N N . ILE A 1 93 ? -1.181 5.679 1.995 1.00 98.25 93 ILE A N 1
ATOM 730 C CA . ILE A 1 93 ? -1.388 4.455 2.785 1.00 98.25 93 ILE A CA 1
ATOM 731 C C . ILE A 1 93 ? -2.525 3.618 2.183 1.00 98.25 93 ILE A C 1
ATOM 733 O O . ILE A 1 93 ? -2.380 2.404 2.022 1.00 98.25 93 ILE A O 1
ATOM 737 N N . TRP A 1 94 ? -3.629 4.262 1.806 1.00 98.25 94 TRP A N 1
ATOM 738 C CA . TRP A 1 94 ? -4.786 3.631 1.178 1.00 98.25 94 TRP A CA 1
ATOM 739 C C . TRP A 1 94 ? -4.413 3.002 -0.175 1.00 98.25 94 TRP A C 1
ATOM 741 O O . TRP A 1 94 ? -4.541 1.786 -0.325 1.00 98.25 94 TRP A O 1
ATOM 751 N N . LYS A 1 95 ? -3.793 3.763 -1.094 1.00 96.81 95 LYS A N 1
ATOM 752 C CA . LYS A 1 95 ? -3.277 3.252 -2.382 1.00 96.81 95 LYS A CA 1
ATOM 753 C C . LYS A 1 95 ? -2.361 2.049 -2.197 1.00 96.81 95 LYS A C 1
ATOM 755 O O . LYS A 1 95 ? -2.495 1.047 -2.895 1.00 96.81 95 LYS A O 1
ATOM 760 N N . ARG A 1 96 ? -1.416 2.136 -1.255 1.00 97.12 96 ARG A N 1
ATOM 761 C CA . ARG A 1 96 ? -0.450 1.063 -0.982 1.00 97.12 96 ARG A CA 1
ATOM 762 C C . ARG A 1 96 ? -1.133 -0.203 -0.467 1.00 97.12 96 ARG A C 1
ATOM 764 O O . ARG A 1 96 ? -0.727 -1.296 -0.857 1.00 97.12 96 ARG A O 1
ATOM 771 N N . THR A 1 97 ? -2.149 -0.053 0.380 1.00 97.25 97 THR A N 1
ATOM 772 C CA . THR A 1 97 ? -2.923 -1.171 0.934 1.00 97.25 97 THR A CA 1
ATOM 773 C C . THR A 1 97 ? -3.703 -1.880 -0.171 1.00 97.25 97 THR A C 1
ATOM 775 O O . THR A 1 97 ? -3.572 -3.095 -0.311 1.00 97.25 97 THR A O 1
ATOM 778 N N . LEU A 1 98 ? -4.432 -1.134 -1.007 1.00 96.31 98 LEU A N 1
ATOM 779 C CA . LEU A 1 98 ? -5.187 -1.687 -2.137 1.00 96.31 98 LEU A CA 1
ATOM 780 C C . LEU A 1 98 ? -4.260 -2.369 -3.150 1.00 96.31 98 LEU A C 1
ATOM 782 O O . LEU A 1 98 ? -4.447 -3.542 -3.462 1.00 96.31 98 LEU A O 1
ATOM 786 N N . ALA A 1 99 ? -3.198 -1.682 -3.584 1.00 95.00 99 ALA A N 1
ATOM 787 C CA . ALA A 1 99 ? -2.237 -2.216 -4.549 1.00 95.00 99 ALA A CA 1
ATOM 788 C C . ALA A 1 99 ? -1.560 -3.515 -4.077 1.00 95.00 99 ALA A C 1
ATOM 790 O O . ALA A 1 99 ? -1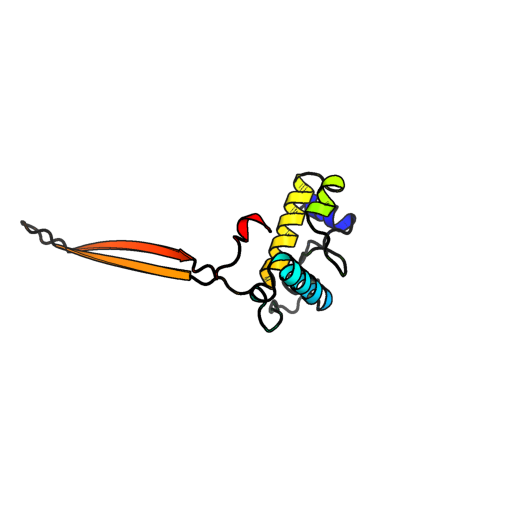.201 -4.351 -4.902 1.00 95.00 99 ALA A O 1
ATOM 791 N N . SER A 1 100 ? -1.417 -3.726 -2.762 1.00 95.62 100 SER A N 1
ATOM 792 C CA . SER A 1 100 ? -0.872 -4.978 -2.216 1.00 95.62 100 SER A CA 1
ATOM 793 C C . SER A 1 100 ? -1.730 -6.207 -2.537 1.00 95.62 100 SER A C 1
ATOM 795 O O . SER A 1 100 ? -1.223 -7.325 -2.505 1.00 95.62 100 SER A O 1
ATOM 797 N N . GLN A 1 101 ? -3.015 -6.003 -2.842 1.00 95.94 101 GLN A N 1
ATOM 798 C CA . GLN A 1 101 ? -3.975 -7.054 -3.169 1.00 95.94 101 GLN A CA 1
ATOM 799 C C . GLN A 1 101 ? -4.342 -7.088 -4.654 1.00 95.94 101 GLN A C 1
ATOM 801 O O . GLN A 1 101 ? -5.225 -7.858 -5.019 1.00 95.94 101 GLN A O 1
ATOM 806 N N . MET A 1 102 ? -3.681 -6.301 -5.507 1.00 93.81 102 MET A N 1
ATOM 807 C CA . MET A 1 102 ? -3.944 -6.288 -6.947 1.00 93.81 102 MET A CA 1
ATOM 808 C C . MET A 1 102 ? -3.127 -7.351 -7.701 1.00 93.81 102 MET A C 1
ATOM 810 O O . MET A 1 102 ? -2.170 -7.932 -7.174 1.00 93.81 102 MET A O 1
ATOM 814 N N . THR A 1 103 ? -3.528 -7.647 -8.937 1.00 91.56 103 THR A N 1
ATOM 815 C CA . THR A 1 103 ? -2.750 -8.462 -9.880 1.00 91.56 103 THR A CA 1
ATOM 816 C C . THR A 1 103 ? -1.424 -7.789 -10.239 1.00 91.56 103 THR A C 1
ATOM 818 O O . THR A 1 103 ? -1.275 -6.569 -10.145 1.00 91.56 103 THR A O 1
ATOM 821 N N . ASP A 1 104 ? -0.425 -8.595 -10.613 1.00 87.31 104 ASP A N 1
ATOM 822 C CA . ASP A 1 104 ? 0.867 -8.051 -11.032 1.00 87.31 104 ASP A CA 1
ATOM 823 C C . ASP A 1 104 ? 0.732 -7.341 -12.381 1.00 87.31 104 ASP A C 1
ATOM 825 O O . ASP A 1 104 ? 0.016 -7.787 -13.279 1.00 87.31 104 ASP A O 1
ATOM 829 N N . GLU A 1 105 ? 1.476 -6.253 -12.543 1.00 84.38 105 GLU A N 1
ATOM 830 C CA . GLU A 1 105 ? 1.563 -5.566 -13.821 1.00 84.38 105 GLU A CA 1
ATOM 831 C C . GLU A 1 105 ? 2.370 -6.399 -14.828 1.00 84.38 105 GLU A C 1
ATOM 833 O O . GLU A 1 105 ? 3.502 -6.814 -14.560 1.00 84.38 105 GLU A O 1
ATOM 838 N N . THR A 1 106 ? 1.814 -6.601 -16.022 1.00 83.44 106 THR A N 1
ATOM 839 C CA . THR A 1 106 ? 2.511 -7.252 -17.135 1.00 83.44 106 THR A CA 1
ATOM 840 C C . THR A 1 106 ? 3.203 -6.233 -18.033 1.00 83.44 106 THR A C 1
ATOM 842 O O . THR A 1 106 ? 2.701 -5.139 -18.279 1.00 83.44 106 THR A O 1
ATOM 845 N N . GLY A 1 107 ? 4.373 -6.577 -18.568 1.00 87.38 107 GLY A N 1
ATOM 846 C CA . GLY A 1 107 ? 5.115 -5.696 -19.464 1.00 87.38 107 GLY A CA 1
ATOM 847 C C . GLY A 1 107 ? 6.209 -6.415 -20.237 1.00 87.38 107 GLY A C 1
ATOM 848 O O . GLY A 1 107 ? 6.639 -7.506 -19.874 1.00 87.38 107 GLY A O 1
ATOM 849 N N . GLU A 1 108 ? 6.684 -5.770 -21.294 1.00 92.19 108 GLU A N 1
ATOM 850 C CA . GLU A 1 108 ? 7.774 -6.240 -22.138 1.00 92.19 108 GLU A CA 1
ATOM 851 C C . GLU A 1 108 ? 8.982 -5.319 -22.004 1.00 92.19 108 GLU A C 1
ATOM 853 O O . GLU A 1 108 ? 8.868 -4.094 -22.064 1.00 92.19 108 GLU A O 1
ATOM 858 N N . THR A 1 109 ? 10.167 -5.909 -21.872 1.00 94.56 109 THR A N 1
ATOM 859 C CA . THR A 1 109 ? 11.437 -5.186 -21.993 1.00 94.56 109 THR A CA 1
ATOM 860 C C . THR A 1 109 ? 12.149 -5.662 -23.247 1.00 94.56 109 THR A C 1
ATOM 862 O O . THR A 1 109 ? 12.363 -6.859 -23.425 1.00 94.56 109 THR A O 1
ATOM 865 N N . LYS A 1 110 ? 12.521 -4.725 -24.119 1.00 96.19 110 LYS A N 1
ATOM 866 C CA . LYS A 1 110 ? 13.220 -4.993 -25.377 1.00 96.19 110 LYS A CA 1
ATOM 867 C C . LYS A 1 110 ? 14.592 -4.343 -25.324 1.00 96.19 110 LYS A C 1
ATOM 869 O O . LYS A 1 110 ? 14.711 -3.160 -25.009 1.00 96.19 110 LYS A O 1
ATOM 874 N N . ARG A 1 111 ? 15.626 -5.119 -25.635 1.00 96.06 111 ARG A N 1
ATOM 875 C CA . ARG A 1 111 ? 17.003 -4.641 -25.769 1.00 96.06 111 ARG A CA 1
ATOM 876 C C . ARG A 1 111 ? 17.472 -4.887 -27.192 1.00 96.06 111 ARG A C 1
ATOM 878 O O . ARG A 1 111 ? 17.303 -5.985 -27.710 1.00 96.06 111 ARG A O 1
ATOM 885 N N . VAL A 1 112 ? 18.073 -3.868 -27.789 1.00 96.56 112 VAL A N 1
ATOM 886 C CA . VAL A 1 112 ? 18.728 -3.947 -29.092 1.00 96.56 112 VAL A CA 1
ATOM 887 C C . VAL A 1 112 ? 20.204 -3.644 -28.889 1.00 96.56 112 VAL A C 1
ATOM 889 O O . VAL A 1 112 ? 20.544 -2.623 -28.290 1.00 96.56 112 VAL A O 1
ATOM 892 N N . THR A 1 113 ? 21.061 -4.538 -29.371 1.00 96.38 113 THR A N 1
ATOM 893 C CA . THR A 1 113 ? 22.517 -4.384 -29.354 1.00 96.38 113 THR A CA 1
ATOM 894 C C . THR A 1 113 ? 23.001 -4.228 -30.789 1.00 96.38 113 THR A C 1
ATOM 896 O O . THR A 1 113 ? 22.617 -5.009 -31.656 1.00 96.38 113 THR A O 1
ATOM 899 N N . PHE A 1 114 ? 23.824 -3.216 -31.027 1.00 94.62 114 PHE A N 1
ATOM 900 C CA . PHE A 1 114 ? 24.475 -2.940 -32.297 1.00 94.62 114 PHE A CA 1
ATOM 901 C C . PHE A 1 114 ? 25.975 -3.128 -32.113 1.00 94.62 114 PHE A C 1
ATOM 903 O O . PHE A 1 114 ? 26.566 -2.538 -31.208 1.00 94.62 114 PHE A O 1
ATOM 910 N N . GLU A 1 115 ? 26.580 -3.930 -32.976 1.00 93.69 115 GLU A N 1
ATOM 911 C CA . GLU A 1 115 ? 28.027 -4.106 -33.050 1.00 93.69 115 GLU A CA 1
ATOM 912 C C . GLU A 1 115 ? 28.525 -3.420 -34.321 1.00 93.69 115 GLU A C 1
ATOM 914 O O . GLU A 1 115 ? 27.879 -3.492 -35.368 1.00 93.69 115 GLU A O 1
ATOM 919 N N . GLY A 1 116 ? 29.637 -2.702 -34.215 1.00 89.44 116 GLY A N 1
ATOM 920 C CA . GLY A 1 116 ? 30.231 -1.980 -35.331 1.00 89.44 116 GLY A CA 1
ATOM 921 C C . GLY A 1 116 ? 31.749 -1.987 -35.254 1.00 89.44 116 GLY A C 1
ATOM 922 O O . GLY A 1 116 ? 32.328 -2.049 -34.170 1.00 89.44 116 GLY A O 1
ATOM 923 N N . GLU A 1 117 ? 32.374 -1.902 -36.422 1.00 89.00 117 GLU A N 1
ATOM 924 C CA . GLU A 1 117 ? 33.825 -1.853 -36.588 1.00 89.00 117 GLU A CA 1
ATOM 925 C C . GLU A 1 117 ? 34.206 -0.614 -37.402 1.00 89.00 117 GLU A C 1
ATOM 927 O O . GLU A 1 117 ? 33.492 -0.226 -38.333 1.00 89.00 117 GLU A O 1
ATOM 932 N N . THR A 1 118 ? 35.318 0.033 -37.048 1.00 81.31 118 THR A N 1
ATOM 933 C CA . THR A 1 118 ? 35.840 1.188 -37.791 1.00 81.31 118 THR A CA 1
ATOM 934 C C . THR A 1 118 ? 36.737 0.736 -38.951 1.00 81.31 118 THR A C 1
ATOM 936 O O . THR A 1 118 ? 37.636 -0.074 -38.730 1.00 81.31 118 THR A O 1
ATOM 939 N N . PRO A 1 119 ? 36.539 1.248 -40.183 1.00 73.94 119 PRO A N 1
ATOM 940 C CA . PRO A 1 119 ? 37.202 0.696 -41.367 1.00 73.94 119 PRO A CA 1
ATOM 941 C C . PRO A 1 119 ? 38.653 1.153 -41.621 1.00 73.94 119 PRO A C 1
ATOM 943 O O . PRO A 1 119 ? 39.262 0.622 -42.546 1.00 73.94 119 PRO A O 1
ATOM 946 N N . GLU A 1 120 ? 39.244 2.089 -40.863 1.00 62.88 120 GLU A N 1
ATOM 947 C CA . GLU A 1 120 ? 40.599 2.597 -41.163 1.00 62.88 120 GLU A CA 1
ATOM 948 C C . GLU A 1 120 ? 41.569 2.634 -39.970 1.00 62.88 120 GLU A C 1
ATOM 950 O O . GLU A 1 120 ? 41.242 3.119 -38.889 1.00 62.88 120 GLU A O 1
ATOM 955 N N . LEU A 1 121 ? 42.794 2.167 -40.265 1.00 60.81 121 LEU A N 1
ATOM 956 C CA . LEU A 1 121 ? 44.069 2.194 -39.523 1.00 60.81 121 LEU A CA 1
ATOM 957 C C . LEU A 1 121 ? 44.125 1.535 -38.135 1.00 60.81 121 LEU A C 1
ATOM 959 O O . LEU A 1 121 ? 45.113 0.855 -37.877 1.00 60.81 121 LEU A O 1
ATOM 963 N N . ASP A 1 122 ? 43.076 1.617 -37.319 1.00 68.50 122 ASP A N 1
ATOM 964 C CA . ASP A 1 122 ? 42.930 0.868 -36.066 1.00 68.50 122 ASP A CA 1
ATOM 965 C C . ASP A 1 122 ? 41.509 0.279 -35.997 1.00 68.50 122 ASP A C 1
ATOM 967 O O . ASP A 1 122 ? 40.511 1.008 -36.004 1.00 68.50 122 ASP A O 1
ATOM 971 N N . ILE A 1 123 ? 41.394 -1.056 -35.974 1.00 72.31 123 ILE A N 1
ATOM 972 C CA . ILE A 1 123 ? 40.092 -1.733 -35.866 1.00 72.31 123 ILE A CA 1
ATOM 973 C C . ILE A 1 123 ? 39.621 -1.614 -34.418 1.00 72.31 123 ILE A C 1
ATOM 975 O O . ILE A 1 123 ? 40.112 -2.312 -33.529 1.00 72.31 123 ILE A O 1
ATOM 979 N N . TYR A 1 124 ? 38.643 -0.744 -34.182 1.00 78.81 124 TYR A N 1
ATOM 980 C CA . TYR A 1 124 ? 37.924 -0.689 -32.919 1.00 78.81 124 TYR A CA 1
ATOM 981 C C . TYR A 1 124 ? 36.602 -1.429 -33.053 1.00 78.81 124 TYR A C 1
ATOM 983 O O . TYR A 1 124 ? 35.772 -1.082 -33.892 1.00 78.81 124 TYR A O 1
ATOM 991 N N . HIS A 1 125 ? 36.385 -2.408 -32.179 1.00 85.94 125 HIS A N 1
ATOM 992 C CA . HIS A 1 125 ? 35.069 -2.999 -31.981 1.00 85.94 125 HIS A CA 1
ATOM 993 C C . HIS A 1 125 ? 34.284 -2.119 -31.009 1.00 85.94 125 HIS A C 1
ATOM 995 O O . HIS A 1 125 ? 34.695 -1.918 -29.863 1.00 85.94 125 HIS A O 1
ATOM 1001 N N . ALA A 1 126 ? 33.156 -1.587 -31.465 1.00 88.38 126 ALA A N 1
ATOM 1002 C CA . ALA A 1 126 ? 32.237 -0.820 -30.642 1.00 88.38 126 ALA A CA 1
ATOM 1003 C C . ALA A 1 126 ? 30.920 -1.580 -30.479 1.00 88.38 126 ALA A C 1
ATOM 1005 O O . ALA A 1 126 ? 30.358 -2.102 -31.443 1.00 88.38 126 ALA A O 1
ATOM 1006 N N . THR A 1 127 ? 30.396 -1.585 -29.255 1.00 92.50 127 THR A N 1
ATOM 1007 C CA . THR A 1 127 ? 29.068 -2.116 -28.947 1.00 92.50 127 THR A CA 1
ATOM 1008 C C . THR A 1 127 ? 28.195 -0.992 -28.410 1.00 92.50 127 THR A C 1
ATOM 1010 O O . THR A 1 127 ? 28.516 -0.373 -27.396 1.00 92.50 127 THR A O 1
ATOM 1013 N N . PHE A 1 128 ? 27.061 -0.755 -29.061 1.00 94.38 128 PHE A N 1
ATOM 1014 C CA . PHE A 1 128 ? 26.007 0.127 -28.573 1.00 94.38 128 PHE A CA 1
ATOM 1015 C C . PHE A 1 128 ? 24.818 -0.715 -28.137 1.00 94.38 128 PHE A C 1
ATOM 1017 O O . PHE A 1 128 ? 24.451 -1.678 -28.802 1.00 94.38 128 PHE A O 1
ATOM 1024 N N . SER A 1 129 ? 24.166 -0.337 -27.043 1.00 95.50 129 SER A N 1
ATOM 1025 C CA . SER A 1 129 ? 22.921 -0.981 -26.631 1.00 95.50 129 SER A CA 1
ATOM 1026 C C . SER A 1 129 ? 21.855 0.054 -26.317 1.00 95.50 129 SER A C 1
ATOM 1028 O O . SER A 1 129 ? 22.131 1.033 -25.627 1.00 95.50 129 SER A O 1
ATOM 1030 N N . SER A 1 130 ? 20.631 -0.201 -26.768 1.00 97.00 130 SER A N 1
ATOM 1031 C CA . SER A 1 130 ? 19.433 0.545 -26.393 1.00 97.00 130 SER A CA 1
ATOM 1032 C C . SER A 1 130 ? 18.442 -0.403 -25.727 1.00 97.00 130 SER A C 1
ATOM 1034 O O . SER A 1 130 ? 18.269 -1.539 -26.166 1.00 97.00 130 SER A O 1
ATOM 1036 N N . THR A 1 131 ? 17.815 0.033 -24.636 1.00 96.94 131 THR A N 1
ATOM 1037 C CA . THR A 1 131 ? 16.802 -0.749 -23.915 1.00 96.94 131 THR A CA 1
ATOM 1038 C C . THR A 1 131 ? 15.541 0.092 -23.748 1.00 96.94 131 THR A C 1
ATOM 1040 O O . THR A 1 131 ? 15.618 1.233 -23.304 1.00 96.94 131 THR A O 1
ATOM 1043 N N . GLY A 1 132 ? 14.386 -0.483 -24.079 1.00 95.88 132 GLY A N 1
ATOM 1044 C CA . GLY A 1 132 ? 13.066 0.106 -23.866 1.00 95.88 132 GLY A CA 1
ATOM 1045 C C . GLY A 1 132 ? 12.153 -0.843 -23.093 1.00 95.88 132 GLY A C 1
ATOM 1046 O O . GLY A 1 132 ? 12.284 -2.063 -23.200 1.00 95.88 132 GLY A O 1
ATOM 1047 N N . ARG A 1 133 ? 11.217 -0.287 -22.317 1.00 93.00 133 ARG A N 1
ATOM 1048 C CA . ARG A 1 133 ? 10.175 -1.041 -21.606 1.00 93.00 133 ARG A CA 1
ATOM 1049 C C . ARG A 1 133 ? 8.799 -0.534 -22.027 1.00 93.00 133 ARG A C 1
ATOM 1051 O O . ARG A 1 133 ? 8.573 0.671 -22.054 1.00 93.00 133 ARG A O 1
ATOM 1058 N N . GLN A 1 134 ? 7.895 -1.460 -22.316 1.00 90.44 134 GLN A N 1
ATOM 1059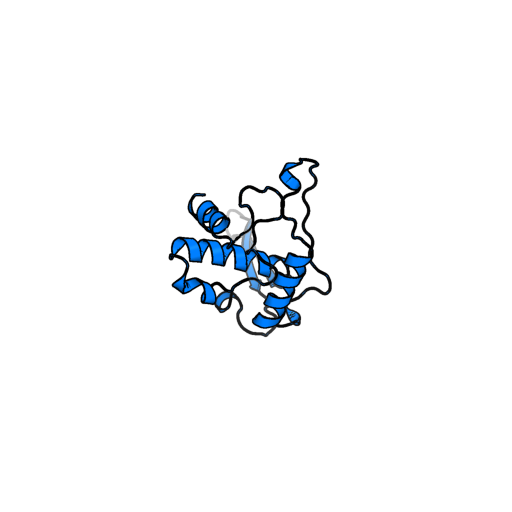 C CA . GLN A 1 134 ? 6.485 -1.217 -22.586 1.00 90.44 134 GLN A CA 1
ATOM 1060 C C . GLN A 1 134 ? 5.658 -1.943 -21.528 1.00 90.44 134 GLN A C 1
ATOM 1062 O O . GLN A 1 134 ? 5.894 -3.113 -21.244 1.00 90.44 134 GLN A O 1
ATOM 1067 N N . LEU A 1 135 ? 4.689 -1.256 -20.938 1.00 86.25 135 LEU A N 1
ATOM 1068 C CA . LEU A 1 135 ? 3.720 -1.879 -20.042 1.00 86.25 135 LEU A CA 1
ATOM 1069 C C . LEU A 1 135 ? 2.602 -2.475 -20.901 1.00 86.25 135 LEU A C 1
ATOM 1071 O O . LEU A 1 135 ? 2.052 -1.793 -21.767 1.00 86.25 135 LEU A O 1
ATOM 1075 N N . LEU A 1 136 ? 2.314 -3.759 -20.705 1.00 77.06 136 LEU A N 1
ATOM 1076 C CA . LEU A 1 136 ? 1.188 -4.444 -21.323 1.00 77.06 136 LEU A CA 1
ATOM 1077 C C . LEU A 1 136 ? 0.011 -4.262 -20.371 1.00 77.06 136 LEU A C 1
ATOM 1079 O O . LEU A 1 136 ? -0.202 -5.061 -19.463 1.00 77.06 136 LEU A O 1
ATOM 1083 N N . ILE A 1 137 ? -0.696 -3.150 -20.528 1.00 66.00 137 ILE A N 1
ATOM 1084 C CA . ILE A 1 137 ? -1.907 -2.886 -19.759 1.00 66.00 137 ILE A CA 1
ATOM 1085 C C . ILE A 1 137 ? -2.984 -3.833 -20.306 1.00 66.00 137 ILE A C 1
ATOM 1087 O O . ILE A 1 137 ? -3.301 -3.760 -21.492 1.00 66.00 137 ILE A O 1
ATOM 1091 N N . GLN A 1 138 ? -3.538 -4.727 -19.477 1.00 53.72 138 GLN A N 1
ATOM 1092 C CA . GLN A 1 138 ? -4.818 -5.367 -19.802 1.00 53.72 138 GLN A CA 1
ATOM 1093 C C . GLN A 1 138 ? -5.848 -4.247 -19.982 1.00 53.72 138 GLN A C 1
ATOM 1095 O O . GLN A 1 138 ? -6.017 -3.424 -19.081 1.00 53.72 138 GLN A O 1
ATOM 1100 N N . ASP A 1 139 ? -6.467 -4.168 -21.160 1.00 46.75 139 ASP A N 1
ATOM 1101 C CA . ASP A 1 139 ? -7.429 -3.134 -21.545 1.00 46.75 139 ASP A CA 1
ATOM 1102 C C . ASP A 1 139 ? -8.586 -2.994 -20.534 1.00 46.75 139 ASP A C 1
ATOM 1104 O O . ASP A 1 139 ? -9.653 -3.573 -20.700 1.00 46.75 139 ASP A O 1
ATOM 1108 N N . SER A 1 140 ? -8.408 -2.153 -19.512 1.00 39.75 140 SER A N 1
ATOM 1109 C CA . SER A 1 140 ? -9.491 -1.440 -18.830 1.00 39.75 140 SER A CA 1
ATOM 1110 C C . SER A 1 140 ? -8.959 -0.286 -17.970 1.00 39.75 140 SER A C 1
ATOM 1112 O O . SER A 1 140 ? -8.515 -0.453 -16.848 1.00 39.75 140 SER A O 1
ATOM 1114 N N . LYS A 1 141 ? -9.069 0.942 -18.493 1.00 42.19 141 LYS A N 1
ATOM 1115 C CA . LYS A 1 141 ? -9.089 2.207 -17.725 1.00 42.19 141 LYS A CA 1
ATOM 1116 C C . LYS A 1 141 ? -7.939 2.423 -16.723 1.00 42.19 141 LYS A C 1
ATOM 1118 O O . LYS A 1 141 ? -8.130 2.347 -15.519 1.00 42.19 141 LYS A O 1
ATOM 1123 N N . ASN A 1 142 ? -6.795 2.855 -17.254 1.00 43.19 142 ASN A N 1
ATOM 1124 C CA . ASN A 1 142 ? -5.859 3.828 -16.666 1.00 43.19 142 ASN A CA 1
ATOM 1125 C C . ASN A 1 142 ? -6.023 4.092 -15.141 1.00 43.19 142 ASN A C 1
ATOM 1127 O O . ASN A 1 142 ? -6.611 5.089 -14.715 1.00 43.19 142 ASN A O 1
ATOM 1131 N N . LEU A 1 143 ? -5.508 3.172 -14.321 1.00 50.25 143 LEU A N 1
ATOM 1132 C CA . LEU A 1 143 ? -5.613 3.181 -12.854 1.00 50.25 143 LEU A CA 1
ATOM 1133 C C . LEU A 1 143 ? -4.771 4.272 -12.181 1.00 50.25 143 LEU A C 1
ATOM 1135 O O . LEU A 1 143 ? -5.133 4.742 -11.107 1.00 50.25 143 LEU A O 1
ATOM 1139 N N . SER A 1 144 ? -3.723 4.766 -12.852 1.00 45.69 144 SER A N 1
ATOM 1140 C CA . SER A 1 144 ? -2.910 5.895 -12.369 1.00 45.69 144 SER A CA 1
ATOM 1141 C C . SER A 1 144 ? -3.706 7.200 -12.201 1.00 45.69 144 SER A C 1
ATOM 1143 O O . SER A 1 144 ? -3.196 8.135 -11.588 1.00 45.69 144 SER A O 1
ATOM 1145 N N . GLY A 1 145 ? -4.917 7.293 -12.765 1.00 44.53 145 GLY A N 1
ATOM 1146 C CA . GLY A 1 145 ? -5.811 8.444 -12.611 1.00 44.53 145 GLY A CA 1
ATOM 1147 C C . GLY A 1 145 ? -7.017 8.203 -11.698 1.00 44.53 145 GLY A C 1
ATOM 1148 O O . GLY A 1 145 ? -7.846 9.101 -11.579 1.00 44.53 145 GLY A O 1
ATOM 1149 N N . ARG A 1 146 ? -7.161 7.005 -11.111 1.00 44.00 146 ARG A N 1
ATOM 1150 C CA . ARG A 1 146 ? -8.339 6.615 -10.312 1.00 44.00 146 ARG A CA 1
ATOM 1151 C C . ARG A 1 146 ? -8.029 6.263 -8.864 1.00 44.00 146 ARG A C 1
ATOM 1153 O O . ARG A 1 146 ? -8.905 6.468 -8.031 1.00 44.00 146 ARG A O 1
ATOM 1160 N N . ILE A 1 147 ? -6.831 5.751 -8.584 1.00 45.16 147 ILE A N 1
ATOM 1161 C CA . ILE A 1 147 ? -6.380 5.459 -7.222 1.00 45.16 147 ILE A CA 1
ATOM 1162 C C . ILE A 1 147 ? -5.388 6.510 -6.794 1.00 45.16 147 ILE A C 1
ATOM 1164 O O . ILE A 1 147 ? -4.431 6.819 -7.543 1.00 45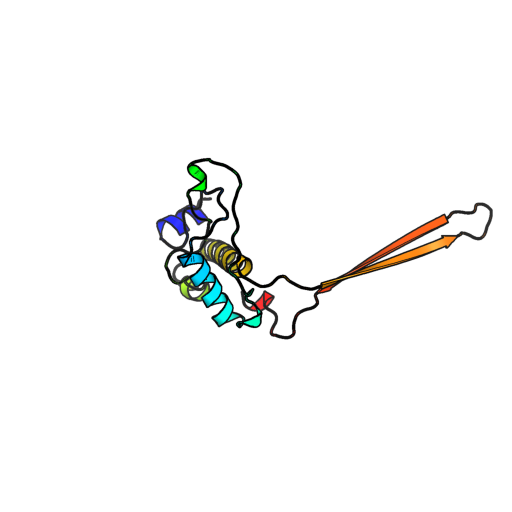.16 147 ILE A O 1
#

Radius of gyration: 22.38 Å; chains: 1; bounding box: 60×35×61 Å

Sequence (147 aa):
MAIAQGLYQNGYITYHRTDSPGLSDQALNAARKEVEELCGADYLPDKPRTYVTKSESAQEAHEAIRPAGETFRTPEELRNELNKDQLAVYELIWKRTLASQMTDETGETKRVTFEGETPELDIYHATFSSTGRQLLIQDSKNLSGRI